Protein AF-A0A358CRM4-F1 (afdb_monomer_lite)

Sequence (59 aa):
VRGTIPIISVKSQSLEDGYMYLRLTGFKESTTKNMREKIRDYQKDHTLKGIVLDLRNNP

Foldseek 3Di:
DDDDDDDDQWDWDDDDQQEIEIEGQEDDPCPVVVVVVVVVVCVVPGHHPYYHYHDPNYD

Structure (mmCIF, N/CA/C/O backbone):
data_AF-A0A358CRM4-F1
#
_entry.id   AF-A0A358CRM4-F1
#
loop_
_atom_site.group_PDB
_atom_site.id
_atom_site.type_symbol
_atom_site.label_atom_id
_atom_site.label_alt_id
_atom_site.label_comp_id
_atom_site.label_asym_id
_atom_site.label_entity_id
_atom_site.label_seq_id
_atom_site.pdbx_PDB_ins_code
_atom_site.Cartn_x
_atom_site.Cartn_y
_atom_site.Cartn_z
_atom_site.occupancy
_atom_site.B_iso_or_equiv
_atom_site.auth_seq_id
_atom_site.auth_comp_id
_atom_site.auth_asym_id
_atom_site.auth_atom_id
_atom_site.pdbx_PDB_model_num
ATOM 1 N N . VAL A 1 1 ? 21.033 19.620 -11.271 1.00 54.94 1 VAL A N 1
ATOM 2 C CA . VAL A 1 1 ? 20.377 18.629 -10.382 1.00 54.94 1 VAL A CA 1
ATOM 3 C C . VAL A 1 1 ? 19.437 17.757 -11.207 1.00 54.94 1 VAL A C 1
ATOM 5 O O . VAL A 1 1 ? 18.568 18.301 -11.873 1.00 54.94 1 VAL A O 1
ATOM 8 N N . ARG A 1 2 ? 19.647 16.432 -11.260 1.00 50.81 2 ARG A N 1
ATOM 9 C CA . ARG A 1 2 ? 18.718 15.501 -11.930 1.00 50.81 2 ARG A CA 1
ATOM 10 C C . ARG A 1 2 ? 17.528 15.257 -10.999 1.00 50.81 2 ARG A C 1
ATOM 12 O O . ARG A 1 2 ? 17.711 14.707 -9.920 1.00 50.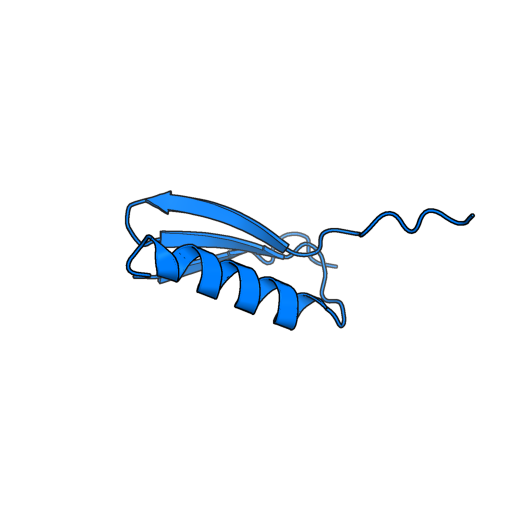81 2 ARG A O 1
ATOM 19 N N . GLY A 1 3 ? 16.335 15.686 -11.405 1.00 56.41 3 GLY A N 1
ATOM 20 C CA . GLY A 1 3 ? 15.091 15.342 -10.722 1.00 56.41 3 GLY A CA 1
ATOM 21 C C . GLY A 1 3 ? 14.683 13.927 -11.109 1.00 56.41 3 GLY A C 1
ATOM 22 O O . GLY A 1 3 ? 14.183 13.706 -12.208 1.00 56.41 3 GLY A O 1
ATOM 23 N N . THR A 1 4 ? 14.928 12.956 -10.236 1.00 64.31 4 THR A N 1
ATOM 24 C CA . THR A 1 4 ? 14.362 11.617 -10.402 1.00 64.31 4 THR A CA 1
ATOM 25 C C . THR A 1 4 ? 12.866 11.722 -10.139 1.00 64.31 4 THR A C 1
ATOM 27 O O . THR A 1 4 ? 12.463 11.908 -8.995 1.00 64.31 4 THR A O 1
ATOM 30 N N . ILE A 1 5 ? 12.038 11.634 -11.183 1.00 65.75 5 ILE A N 1
ATOM 31 C CA . ILE A 1 5 ? 10.588 11.520 -11.006 1.00 65.75 5 ILE A CA 1
ATOM 32 C C . ILE A 1 5 ? 10.326 10.128 -10.415 1.00 65.75 5 ILE A C 1
ATOM 34 O O . ILE A 1 5 ? 10.622 9.128 -11.079 1.00 65.75 5 ILE A O 1
ATOM 38 N N . PRO A 1 6 ? 9.815 10.016 -9.175 1.00 62.75 6 PRO A N 1
ATOM 39 C CA . PRO A 1 6 ? 9.532 8.720 -8.589 1.00 62.75 6 PRO A CA 1
ATOM 40 C C . PRO A 1 6 ? 8.382 8.078 -9.361 1.00 62.75 6 PRO A C 1
ATOM 42 O O . PRO A 1 6 ? 7.253 8.566 -9.372 1.00 62.75 6 PRO A O 1
ATOM 45 N N . ILE A 1 7 ? 8.670 6.965 -10.028 1.00 65.62 7 ILE A N 1
ATOM 46 C CA . ILE A 1 7 ? 7.632 6.166 -10.670 1.00 65.62 7 ILE A CA 1
ATOM 47 C C . ILE A 1 7 ? 6.852 5.458 -9.561 1.00 65.62 7 ILE A C 1
ATOM 49 O O . ILE A 1 7 ? 7.375 4.552 -8.911 1.00 65.62 7 ILE A O 1
ATOM 53 N N . ILE A 1 8 ? 5.605 5.873 -9.353 1.00 65.88 8 ILE A N 1
ATOM 54 C CA . ILE A 1 8 ? 4.704 5.284 -8.360 1.00 65.88 8 ILE A CA 1
ATOM 55 C C . ILE A 1 8 ? 4.231 3.920 -8.883 1.00 65.88 8 ILE A C 1
ATOM 57 O O . ILE A 1 8 ? 3.418 3.854 -9.804 1.00 65.88 8 ILE A O 1
ATOM 61 N N . SER A 1 9 ? 4.754 2.831 -8.310 1.00 71.62 9 SER A N 1
ATOM 62 C CA . SER A 1 9 ? 4.394 1.451 -8.682 1.00 71.62 9 SER A CA 1
ATOM 63 C C . SER A 1 9 ? 3.145 0.919 -7.974 1.00 71.62 9 SER A C 1
ATOM 65 O O . SER A 1 9 ? 2.580 -0.082 -8.410 1.00 71.62 9 SER A O 1
ATOM 67 N N . VAL A 1 10 ? 2.707 1.586 -6.899 1.00 80.38 10 VAL A N 1
ATOM 68 C CA . VAL A 1 10 ? 1.574 1.175 -6.059 1.00 80.38 10 VAL A CA 1
ATOM 69 C C . VAL A 1 10 ? 0.568 2.318 -5.965 1.00 80.38 10 VAL A C 1
ATOM 71 O O . VAL A 1 10 ? 0.881 3.378 -5.422 1.00 80.38 10 VAL A O 1
ATOM 74 N N . LYS A 1 11 ? -0.651 2.104 -6.458 1.00 82.00 11 LYS A N 1
ATOM 75 C CA . LYS A 1 11 ? -1.800 2.983 -6.198 1.00 82.00 11 LYS A CA 1
ATOM 76 C C . LYS A 1 11 ? -2.693 2.323 -5.151 1.00 82.00 11 LYS A C 1
ATOM 78 O O . LYS A 1 11 ? -2.926 1.123 -5.232 1.00 82.00 11 LYS A O 1
ATOM 83 N N . SER A 1 12 ? -3.187 3.090 -4.183 1.00 83.25 12 SER A N 1
ATOM 84 C CA . SER A 1 12 ? -4.042 2.587 -3.102 1.00 83.25 12 SER A CA 1
ATOM 85 C C . SER A 1 12 ? -5.313 3.417 -2.980 1.00 83.25 12 SER A C 1
ATOM 87 O O . SER A 1 12 ? -5.232 4.644 -3.012 1.00 83.25 12 SER A O 1
ATOM 89 N N . GLN A 1 13 ? -6.454 2.764 -2.790 1.00 86.25 13 GLN A N 1
ATOM 90 C CA . GLN A 1 13 ? -7.745 3.401 -2.535 1.00 86.25 13 GLN A CA 1
ATOM 91 C C . GLN A 1 13 ? -8.508 2.595 -1.476 1.00 86.25 13 GLN A C 1
ATOM 93 O O . GLN A 1 13 ? -8.432 1.368 -1.472 1.00 86.25 13 GLN A O 1
ATOM 98 N N . SER A 1 14 ? -9.231 3.267 -0.578 1.00 84.06 14 SER A N 1
ATOM 99 C CA . SER A 1 14 ? -10.199 2.595 0.300 1.00 84.06 14 SER A CA 1
ATOM 100 C C . SER A 1 14 ? -11.499 2.377 -0.471 1.00 84.06 14 SER A C 1
ATOM 102 O O . SER A 1 14 ? -11.962 3.307 -1.133 1.00 84.06 14 SER A O 1
ATOM 104 N N . LEU A 1 15 ? -12.059 1.169 -0.422 1.00 80.50 15 LEU A N 1
ATOM 105 C CA . LEU A 1 15 ? -13.332 0.855 -1.079 1.00 80.50 15 LEU A CA 1
ATOM 106 C C . LEU A 1 15 ? -14.501 1.051 -0.110 1.00 80.50 15 LEU A C 1
ATOM 108 O O . LEU A 1 15 ? -15.337 1.921 -0.312 1.00 80.50 15 LEU A O 1
ATOM 112 N N . GLU A 1 16 ? -14.504 0.265 0.962 1.00 81.56 16 GLU A N 1
ATOM 113 C CA . GLU A 1 16 ? -15.513 0.229 2.025 1.00 81.56 16 GLU A CA 1
ATOM 114 C C . GLU A 1 16 ? -14.806 -0.012 3.369 1.00 81.56 16 GLU A C 1
ATOM 116 O O . GLU A 1 16 ? -13.594 -0.253 3.392 1.00 81.56 16 GLU A O 1
ATOM 121 N N . ASP A 1 17 ? -15.537 0.020 4.487 1.00 82.38 17 ASP A N 1
ATOM 122 C CA . ASP A 1 17 ? -14.978 -0.151 5.833 1.00 82.38 17 ASP A CA 1
ATOM 123 C C . ASP A 1 17 ? -14.197 -1.464 5.988 1.00 82.38 17 ASP A C 1
ATOM 125 O O . ASP A 1 17 ? -14.757 -2.552 6.192 1.00 82.38 17 ASP A O 1
ATOM 129 N N . GLY A 1 18 ? -12.871 -1.329 5.946 1.00 87.56 18 GLY A N 1
ATOM 130 C CA . GLY A 1 18 ? -11.898 -2.401 6.100 1.00 87.56 18 GLY A CA 1
ATOM 131 C C . GLY A 1 18 ? -11.418 -3.044 4.799 1.00 87.56 18 GLY A C 1
ATOM 132 O O . GLY A 1 18 ? -10.601 -3.962 4.865 1.00 87.56 18 GLY A O 1
ATOM 133 N N . TYR A 1 19 ? -11.864 -2.589 3.627 1.00 92.69 19 TYR A N 1
ATOM 134 C CA . TYR A 1 19 ? -11.396 -3.108 2.340 1.00 92.69 19 TYR A CA 1
ATOM 135 C C . TYR A 1 19 ? -10.496 -2.112 1.613 1.00 92.69 19 TYR A C 1
ATOM 137 O O . TYR A 1 19 ? -10.903 -1.000 1.268 1.00 92.69 19 TYR A O 1
ATOM 145 N N . MET A 1 20 ? -9.274 -2.552 1.309 1.00 92.56 20 MET A N 1
ATOM 146 C CA . MET A 1 20 ? -8.324 -1.787 0.504 1.00 92.56 20 MET A CA 1
ATOM 147 C C . MET A 1 20 ? -8.251 -2.306 -0.925 1.00 92.56 20 MET A C 1
ATOM 149 O O . MET A 1 20 ? -8.125 -3.504 -1.163 1.00 92.56 20 MET A O 1
ATOM 153 N N . TYR A 1 21 ? -8.203 -1.389 -1.877 1.00 92.62 21 TYR A N 1
ATOM 154 C CA . TYR A 1 21 ? -7.802 -1.656 -3.247 1.00 92.62 21 TYR A CA 1
ATOM 155 C C . TYR A 1 21 ? -6.348 -1.228 -3.446 1.00 92.62 21 TYR A C 1
ATOM 157 O O . TYR A 1 21 ? -6.000 -0.063 -3.241 1.00 92.62 21 TYR A O 1
ATOM 165 N N . LEU A 1 22 ? -5.497 -2.168 -3.853 1.00 91.12 22 LEU A N 1
ATOM 166 C CA . LEU A 1 22 ? -4.093 -1.939 -4.177 1.00 91.12 22 LEU A CA 1
ATOM 167 C C . LEU A 1 22 ? -3.855 -2.315 -5.633 1.00 91.12 22 LEU A C 1
ATOM 169 O O . LEU A 1 22 ? -3.971 -3.479 -6.001 1.00 91.12 22 LEU A O 1
ATOM 173 N N . ARG A 1 23 ? -3.482 -1.341 -6.461 1.00 90.44 23 ARG A N 1
ATOM 174 C CA . ARG A 1 23 ? -3.121 -1.571 -7.859 1.00 90.44 23 ARG A CA 1
ATOM 175 C C . ARG A 1 23 ? -1.619 -1.484 -8.055 1.00 90.44 23 ARG A C 1
ATOM 177 O O . ARG A 1 23 ? -1.013 -0.451 -7.755 1.00 90.44 23 ARG A O 1
ATOM 184 N N . LEU A 1 24 ? -1.052 -2.542 -8.625 1.00 86.50 24 LEU A N 1
ATOM 185 C CA . LEU A 1 24 ? 0.342 -2.608 -9.041 1.00 86.50 24 LEU A CA 1
ATOM 186 C C . LEU A 1 24 ? 0.443 -2.385 -10.546 1.00 86.50 24 LEU A C 1
ATOM 188 O O . LEU A 1 24 ? -0.143 -3.120 -11.334 1.00 86.50 24 LEU A O 1
ATOM 192 N N . THR A 1 25 ? 1.191 -1.360 -10.943 1.00 81.88 25 THR A N 1
ATOM 193 C CA . THR A 1 25 ? 1.438 -1.028 -12.358 1.00 81.88 25 THR A CA 1
ATOM 194 C C . THR A 1 25 ? 2.765 -1.584 -12.883 1.00 81.88 25 THR A C 1
ATOM 196 O O . THR A 1 25 ? 3.082 -1.383 -14.049 1.00 81.88 25 THR A O 1
ATOM 199 N N . GLY A 1 26 ? 3.555 -2.233 -12.023 1.00 79.25 26 GLY A N 1
ATOM 200 C CA . GLY A 1 26 ? 4.887 -2.748 -12.334 1.00 79.25 26 GLY A CA 1
ATOM 201 C C . GLY A 1 26 ? 5.570 -3.331 -11.097 1.00 79.25 26 GLY A C 1
ATOM 202 O O . GLY A 1 26 ? 5.523 -2.729 -10.014 1.00 79.25 26 GLY A O 1
ATOM 203 N N . PHE A 1 27 ? 6.253 -4.467 -11.239 1.00 82.81 27 PHE A N 1
ATOM 204 C CA . PHE A 1 27 ? 7.137 -4.977 -10.189 1.00 82.81 27 PHE A CA 1
ATOM 205 C C . PHE A 1 27 ? 8.500 -4.285 -1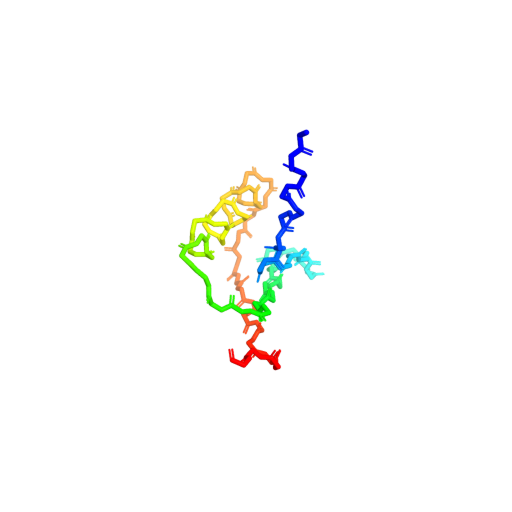0.258 1.00 82.81 27 PHE A C 1
ATOM 207 O O . PHE A 1 27 ? 9.228 -4.379 -11.241 1.00 82.81 27 PHE A O 1
ATOM 214 N N . LYS A 1 28 ? 8.844 -3.562 -9.191 1.00 82.31 28 LYS A N 1
ATOM 215 C CA . LYS A 1 28 ? 10.157 -2.946 -8.976 1.00 82.31 28 LYS A CA 1
ATOM 216 C C . LYS A 1 28 ? 10.690 -3.378 -7.62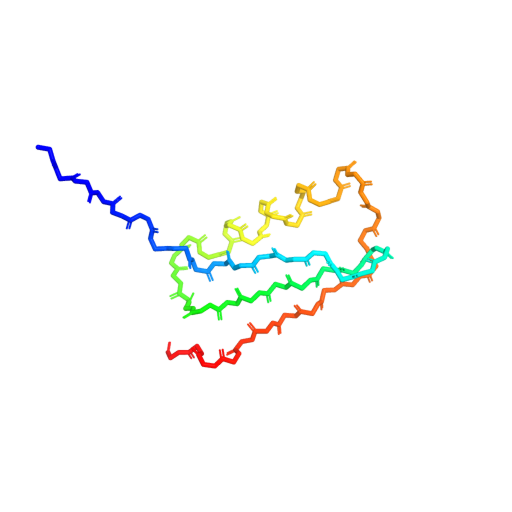0 1.00 82.31 28 LYS A C 1
ATOM 218 O O . LYS A 1 28 ? 9.920 -3.801 -6.760 1.00 82.31 28 LYS A O 1
ATOM 223 N N . GLU A 1 29 ? 11.982 -3.175 -7.396 1.00 84.69 29 GLU A N 1
ATOM 224 C CA . GLU A 1 29 ? 12.643 -3.464 -6.117 1.00 84.69 29 GLU A CA 1
ATOM 225 C C . GLU A 1 29 ? 11.918 -2.827 -4.913 1.00 84.69 29 GLU A C 1
ATOM 227 O O . GLU A 1 29 ? 11.744 -3.452 -3.869 1.00 84.69 29 GLU A O 1
ATOM 232 N N . SER A 1 30 ? 11.392 -1.609 -5.076 1.00 85.25 30 SER A N 1
ATOM 233 C CA . SER A 1 30 ? 10.692 -0.876 -4.013 1.00 85.25 30 SER A CA 1
ATOM 234 C C . SER A 1 30 ? 9.214 -1.246 -3.829 1.00 85.25 30 SER A C 1
ATOM 236 O O . SER A 1 30 ? 8.598 -0.806 -2.855 1.00 85.25 30 SER A O 1
ATOM 238 N N . THR A 1 31 ? 8.619 -2.055 -4.714 1.00 85.06 31 THR A N 1
ATOM 239 C CA . THR A 1 31 ? 7.172 -2.337 -4.706 1.00 85.06 31 THR A CA 1
ATOM 240 C C . THR A 1 31 ? 6.719 -2.988 -3.399 1.00 85.06 31 THR A C 1
ATOM 242 O O . THR A 1 31 ? 5.747 -2.536 -2.792 1.00 85.06 31 THR A O 1
ATOM 245 N N . THR A 1 32 ? 7.454 -3.989 -2.909 1.00 88.25 32 THR A N 1
ATOM 246 C CA . THR A 1 32 ? 7.118 -4.690 -1.659 1.00 88.25 32 THR A CA 1
ATOM 247 C C . THR A 1 32 ? 7.138 -3.753 -0.454 1.00 88.25 32 THR A C 1
ATOM 249 O O . THR A 1 32 ? 6.238 -3.807 0.387 1.00 88.25 32 THR A O 1
ATOM 252 N N . LYS A 1 33 ? 8.140 -2.868 -0.377 1.00 90.06 33 LYS A N 1
ATOM 253 C CA . LYS A 1 33 ? 8.259 -1.883 0.704 1.00 90.06 33 LYS A CA 1
ATOM 254 C C . LYS A 1 33 ? 7.078 -0.913 0.682 1.00 90.06 33 LYS A C 1
ATOM 256 O O . LYS A 1 33 ? 6.391 -0.777 1.691 1.00 90.06 33 LYS A O 1
ATOM 261 N N . ASN A 1 34 ? 6.791 -0.333 -0.482 1.00 88.00 34 ASN A N 1
ATOM 262 C CA . ASN A 1 34 ? 5.696 0.622 -0.657 1.00 88.00 34 ASN A CA 1
ATOM 263 C C . ASN A 1 34 ? 4.335 0.000 -0.310 1.00 88.00 34 ASN A C 1
ATOM 265 O O . ASN A 1 34 ? 3.506 0.638 0.335 1.00 88.00 34 ASN A O 1
ATOM 269 N N . MET A 1 35 ? 4.105 -1.257 -0.699 1.00 89.12 35 MET A N 1
ATOM 270 C CA . MET A 1 35 ? 2.860 -1.962 -0.392 1.00 89.12 35 MET A CA 1
ATOM 271 C C . MET A 1 35 ? 2.680 -2.162 1.118 1.00 89.12 35 MET A C 1
ATOM 273 O O . MET A 1 35 ? 1.616 -1.860 1.655 1.00 89.12 35 MET A O 1
ATOM 277 N N . ARG A 1 36 ? 3.730 -2.612 1.821 1.00 91.25 36 ARG A N 1
ATOM 278 C CA . ARG A 1 36 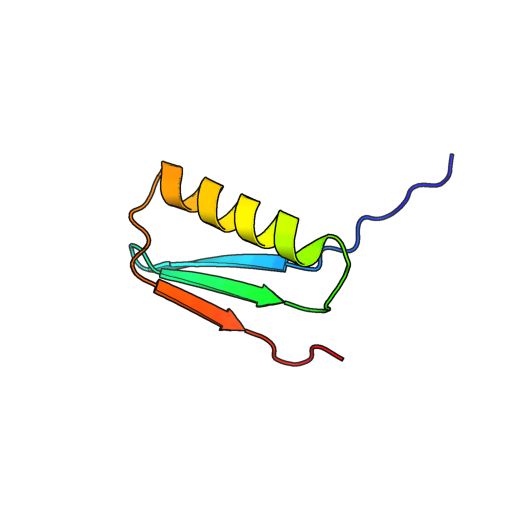? 3.699 -2.783 3.284 1.00 91.25 36 ARG A CA 1
ATOM 279 C C . ARG A 1 36 ? 3.466 -1.465 4.014 1.00 91.25 36 ARG A C 1
ATOM 281 O O . ARG A 1 36 ? 2.714 -1.442 4.982 1.00 91.25 36 ARG A O 1
ATOM 288 N N . GLU A 1 37 ? 4.087 -0.382 3.555 1.00 91.88 37 GLU A N 1
ATOM 289 C CA . GLU A 1 37 ? 3.883 0.950 4.130 1.00 91.88 37 GLU A CA 1
ATOM 290 C C . GLU A 1 37 ? 2.427 1.402 3.980 1.00 91.88 37 GLU A C 1
ATOM 292 O O . GLU A 1 37 ? 1.817 1.783 4.976 1.00 91.88 37 GLU A O 1
ATOM 297 N N . LYS A 1 38 ? 1.829 1.250 2.789 1.00 89.88 38 LYS A N 1
ATOM 298 C CA . LYS A 1 38 ? 0.417 1.597 2.553 1.00 89.88 38 LYS A CA 1
ATOM 299 C C . LYS A 1 38 ? -0.560 0.772 3.386 1.00 89.88 38 LYS A C 1
ATOM 301 O O . LYS A 1 38 ? -1.516 1.332 3.912 1.00 89.88 38 LYS A O 1
ATOM 306 N N . ILE A 1 39 ? -0.319 -0.532 3.522 1.00 91.31 39 ILE A N 1
ATOM 307 C CA . ILE A 1 39 ? -1.151 -1.409 4.358 1.00 91.31 39 ILE A CA 1
ATOM 308 C C . ILE A 1 39 ? -1.048 -0.992 5.828 1.00 91.31 39 ILE A C 1
ATOM 310 O O . ILE A 1 39 ? -2.068 -0.810 6.488 1.00 91.31 39 ILE A O 1
ATOM 314 N N . ARG A 1 40 ? 0.174 -0.776 6.329 1.00 93.62 40 ARG A N 1
ATOM 315 C CA . ARG A 1 40 ? 0.405 -0.345 7.713 1.00 93.62 40 ARG A CA 1
ATOM 316 C C . ARG A 1 40 ? -0.247 1.003 8.001 1.00 93.62 40 ARG A C 1
ATOM 318 O O . ARG A 1 40 ? -0.797 1.181 9.078 1.00 93.62 40 ARG A O 1
ATOM 325 N N . ASP A 1 41 ? -0.165 1.946 7.067 1.00 91.75 41 ASP A N 1
ATOM 326 C CA . ASP A 1 41 ? -0.770 3.266 7.237 1.00 91.75 41 ASP A CA 1
ATOM 327 C C . ASP A 1 41 ? -2.298 3.187 7.275 1.00 91.75 41 ASP A C 1
ATOM 329 O O . ASP A 1 41 ? -2.905 3.828 8.122 1.00 91.75 41 ASP A O 1
ATOM 333 N N . TYR A 1 42 ? -2.919 2.338 6.452 1.00 89.75 42 TYR A N 1
ATOM 334 C CA . TYR A 1 42 ? -4.365 2.104 6.518 1.00 89.75 42 TYR A CA 1
ATOM 335 C C . TYR A 1 42 ? -4.802 1.466 7.843 1.00 89.75 42 TYR A C 1
ATOM 337 O O . TYR A 1 42 ? -5.813 1.866 8.418 1.00 89.75 42 TYR A O 1
ATOM 345 N N . GLN A 1 43 ? -4.014 0.513 8.353 1.00 91.31 43 GLN A N 1
ATOM 346 C CA . GLN A 1 43 ? -4.298 -0.190 9.606 1.00 91.31 43 GLN A CA 1
ATOM 347 C C . GLN A 1 43 ? -4.208 0.687 10.866 1.00 91.31 43 GLN A C 1
ATOM 349 O O . GLN A 1 43 ? -4.638 0.246 11.928 1.00 91.31 43 GLN A O 1
ATOM 354 N N . LYS A 1 44 ? -3.654 1.906 10.777 1.00 92.69 44 LYS A N 1
ATOM 355 C CA . LYS A 1 44 ? -3.638 2.856 11.904 1.00 92.69 44 LYS A CA 1
ATOM 356 C C . LYS A 1 44 ? -5.033 3.372 12.236 1.00 92.69 44 LYS A C 1
ATOM 358 O O . LYS A 1 44 ? -5.357 3.515 13.409 1.00 92.69 44 LYS A O 1
ATOM 363 N N . ASP A 1 45 ? -5.834 3.607 11.201 1.00 90.38 45 ASP A N 1
ATOM 364 C CA . ASP A 1 45 ? -7.138 4.259 11.322 1.00 90.38 45 ASP A CA 1
ATOM 365 C C . ASP A 1 45 ? -8.303 3.285 11.059 1.00 90.38 45 ASP A C 1
ATOM 367 O O . ASP A 1 45 ? -9.442 3.568 11.422 1.00 90.38 45 ASP A O 1
ATOM 371 N N . HIS A 1 46 ? -8.036 2.124 10.445 1.00 88.88 46 HIS A N 1
ATOM 372 C CA . HIS A 1 46 ? -9.063 1.170 10.017 1.00 88.88 46 HIS A CA 1
ATOM 373 C C . HIS A 1 46 ? -8.682 -0.2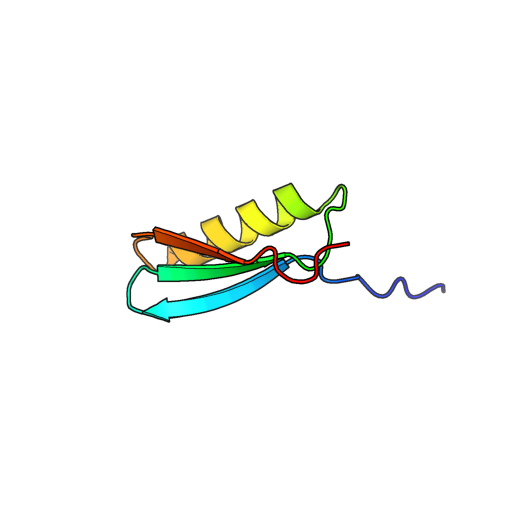76 10.350 1.00 88.88 46 HIS A C 1
ATOM 375 O O . HIS A 1 46 ? -7.526 -0.683 10.253 1.00 88.88 46 HIS A O 1
ATOM 381 N N . THR A 1 47 ? -9.676 -1.113 10.656 1.00 91.88 47 THR A N 1
ATOM 382 C CA . THR A 1 47 ? -9.461 -2.567 10.735 1.00 91.88 47 THR A CA 1
ATOM 383 C C . THR A 1 47 ? -9.465 -3.158 9.330 1.00 91.88 47 THR A C 1
ATOM 385 O O . THR A 1 47 ? -10.503 -3.181 8.673 1.00 91.88 47 THR A O 1
ATOM 388 N N . LEU A 1 48 ? -8.320 -3.659 8.866 1.00 92.38 48 LEU A N 1
ATOM 389 C CA . LEU A 1 48 ? -8.219 -4.319 7.565 1.00 92.38 48 LEU A CA 1
ATOM 390 C C . LEU A 1 48 ? -8.941 -5.676 7.582 1.00 92.38 48 LEU A C 1
ATOM 392 O O . LEU A 1 48 ? -8.504 -6.610 8.250 1.00 92.38 48 LEU A O 1
ATOM 396 N N . LYS A 1 49 ? -10.014 -5.786 6.802 1.00 94.38 49 LYS A N 1
ATOM 397 C CA . LYS A 1 49 ? -10.780 -7.015 6.550 1.00 94.38 49 LYS A CA 1
ATOM 398 C C . LYS A 1 49 ? -10.299 -7.749 5.302 1.00 94.38 49 LYS A C 1
ATOM 400 O O . LYS A 1 49 ? -10.343 -8.973 5.261 1.00 94.38 49 LYS A O 1
ATOM 405 N N . GLY A 1 50 ? -9.833 -7.023 4.287 1.00 92.19 50 GLY A N 1
ATOM 406 C CA . GLY A 1 50 ? -9.386 -7.636 3.041 1.00 92.19 50 GLY A CA 1
ATOM 407 C C . GLY A 1 50 ? -8.712 -6.666 2.082 1.00 92.19 50 GLY A C 1
ATOM 408 O O . GLY A 1 50 ? -8.829 -5.445 2.204 1.00 92.19 50 GLY A O 1
ATOM 409 N N . ILE A 1 51 ? -7.996 -7.230 1.111 1.00 93.38 51 ILE A N 1
ATOM 410 C CA . ILE A 1 51 ? -7.299 -6.478 0.070 1.00 93.38 51 ILE A CA 1
ATO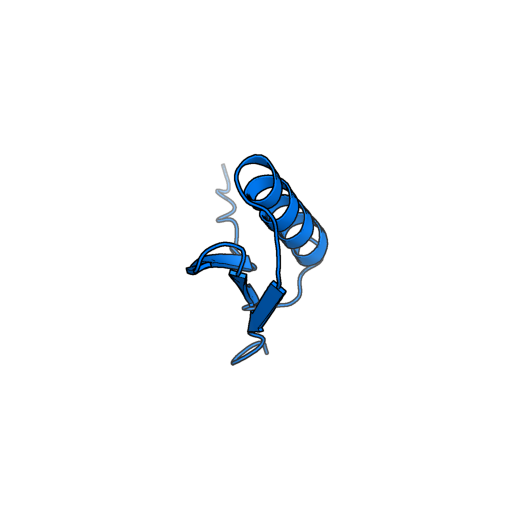M 411 C C . ILE A 1 51 ? -7.721 -7.017 -1.293 1.00 93.38 51 ILE A C 1
ATOM 413 O O . ILE A 1 51 ? -7.608 -8.212 -1.557 1.00 93.38 51 ILE A O 1
ATOM 417 N N . VAL A 1 52 ? -8.129 -6.116 -2.180 1.00 92.25 52 VAL A N 1
ATOM 418 C CA . VAL A 1 52 ? -8.215 -6.375 -3.615 1.00 92.25 52 VAL A CA 1
ATOM 419 C C . VAL A 1 52 ? -6.886 -5.969 -4.237 1.00 92.25 52 VAL A C 1
ATOM 421 O O . VAL A 1 52 ? -6.573 -4.780 -4.325 1.00 92.25 52 VAL A O 1
ATOM 424 N N . LEU A 1 53 ? -6.092 -6.958 -4.647 1.00 90.88 53 LEU A N 1
ATOM 425 C CA . LEU A 1 53 ? -4.822 -6.739 -5.333 1.00 90.88 53 LEU A CA 1
ATOM 426 C C . LEU A 1 53 ? -5.037 -6.786 -6.848 1.00 90.88 53 LEU A C 1
ATOM 428 O O . LEU A 1 53 ? -5.257 -7.847 -7.427 1.00 90.88 53 LEU A O 1
ATOM 432 N N . ASP A 1 54 ? -4.965 -5.627 -7.491 1.00 90.19 54 ASP A N 1
ATOM 433 C CA . ASP A 1 54 ? -5.128 -5.488 -8.932 1.00 90.19 54 ASP A CA 1
ATOM 434 C C . ASP A 1 54 ? -3.769 -5.475 -9.642 1.00 90.19 54 ASP A C 1
ATOM 436 O O . ASP A 1 54 ? -2.980 -4.536 -9.500 1.00 90.19 54 ASP A O 1
ATOM 440 N N . LEU A 1 55 ? -3.521 -6.528 -10.423 1.00 87.62 55 LEU A N 1
ATOM 441 C CA . LEU A 1 55 ? -2.320 -6.718 -11.241 1.00 87.62 55 LEU A CA 1
ATOM 442 C C . LEU A 1 55 ? -2.573 -6.468 -12.739 1.00 87.62 55 LEU A C 1
ATOM 444 O O . LEU A 1 55 ? -1.740 -6.820 -13.571 1.00 87.62 55 LEU A O 1
ATOM 448 N N . ARG A 1 56 ? -3.730 -5.915 -13.126 1.00 87.00 56 ARG A N 1
ATOM 449 C CA . ARG A 1 56 ? -4.082 -5.735 -14.542 1.00 87.00 56 ARG A CA 1
ATOM 450 C C . ARG A 1 56 ? -3.165 -4.714 -15.213 1.00 87.00 56 ARG A C 1
ATOM 452 O O . ARG A 1 56 ? -2.942 -3.619 -14.687 1.00 87.00 56 ARG A O 1
ATOM 459 N N . ASN A 1 57 ? -2.737 -5.045 -16.433 1.00 67.81 57 ASN A N 1
ATOM 460 C CA . ASN A 1 57 ? -1.799 -4.263 -17.246 1.00 67.81 57 ASN A CA 1
ATOM 461 C C . ASN A 1 57 ? -0.461 -4.007 -16.529 1.00 67.81 57 ASN A C 1
ATOM 463 O O . ASN A 1 57 ? 0.062 -2.896 -16.581 1.00 67.81 57 ASN A O 1
ATOM 467 N N . ASN A 1 58 ? 0.050 -5.025 -15.832 1.00 61.62 58 ASN A N 1
ATOM 468 C CA . ASN A 1 58 ? 1.381 -5.062 -15.229 1.00 61.62 58 ASN A CA 1
ATOM 469 C C . ASN A 1 58 ? 2.313 -5.854 -16.177 1.00 61.62 58 ASN A C 1
ATOM 471 O O . ASN A 1 58 ? 2.243 -7.085 -16.154 1.00 61.62 58 ASN A O 1
ATOM 475 N N . PRO A 1 59 ? 3.046 -5.179 -17.088 1.00 62.31 59 PRO A N 1
ATOM 476 C CA . PRO A 1 59 ? 3.970 -5.819 -18.027 1.00 62.31 59 PRO A CA 1
ATOM 477 C C . PRO A 1 59 ? 5.249 -6.335 -17.357 1.00 62.31 59 PRO A C 1
ATOM 479 O O . PRO A 1 59 ? 5.642 -5.787 -16.299 1.00 62.31 59 PRO A O 1
#

Radius of gyration: 12.82 Å; chains: 1; bounding box: 36×26×30 Å

pLDDT: mean 82.97, std 11.3, range [50.81, 94.38]

Secondary structure (DSSP, 8-state):
---------EEEEEEETTEEEEEES---TTHHHHHHHHHHHHHHHS---EEEEE-TT--